Protein AF-A0A7Y6XSK3-F1 (afdb_monomer_lite)

Radius of gyration: 12.82 Å; chains: 1; bounding box: 29×22×33 Å

pLDDT: mean 95.96, std 4.63, range [61.78, 98.44]

Structure (mmCIF, N/CA/C/O backbone):
data_AF-A0A7Y6XSK3-F1
#
_entry.id   AF-A0A7Y6XSK3-F1
#
loop_
_atom_site.group_PDB
_atom_site.id
_atom_site.type_symbol
_atom_site.label_atom_id
_atom_site.label_alt_id
_atom_site.label_comp_id
_atom_site.label_asym_id
_atom_site.label_entity_id
_atom_site.label_seq_id
_atom_site.pdbx_PDB_ins_code
_atom_site.Cartn_x
_atom_site.Cartn_y
_atom_site.Cartn_z
_atom_site.occupancy
_atom_site.B_iso_or_equiv
_atom_site.auth_seq_id
_atom_site.auth_comp_id
_atom_site.auth_asym_id
_atom_site.auth_atom_id
_atom_site.pdbx_PDB_model_num
ATOM 1 N N . LYS A 1 1 ? 5.118 -3.700 -14.410 1.00 61.78 1 LYS A N 1
ATOM 2 C CA . LYS A 1 1 ? 6.392 -2.988 -14.621 1.00 61.78 1 LYS A CA 1
ATOM 3 C C . LYS A 1 1 ? 6.277 -1.567 -14.111 1.00 61.78 1 LYS A C 1
ATOM 5 O O . LYS A 1 1 ? 6.927 -1.264 -13.125 1.00 61.78 1 LYS A O 1
ATOM 10 N N . ASP A 1 2 ? 5.355 -0.779 -14.663 1.00 86.44 2 ASP A N 1
ATOM 11 C CA . ASP A 1 2 ? 5.355 0.664 -14.389 1.00 86.44 2 ASP A CA 1
ATOM 12 C C . ASP A 1 2 ? 4.556 1.062 -13.154 1.00 8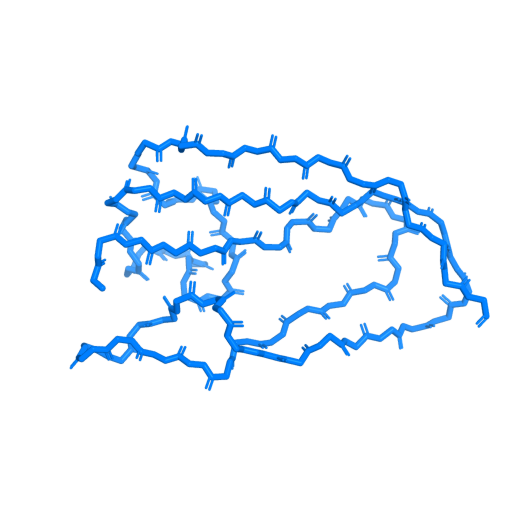6.44 2 ASP A C 1
ATOM 14 O O . ASP A 1 2 ? 4.831 2.099 -12.596 1.00 86.44 2 ASP A O 1
ATOM 18 N N . HIS A 1 3 ? 3.600 0.265 -12.676 1.00 95.25 3 HIS A N 1
ATOM 19 C CA . HIS A 1 3 ? 2.818 0.637 -11.492 1.00 95.25 3 HIS A CA 1
ATOM 20 C C . HIS A 1 3 ? 2.992 -0.356 -10.346 1.00 95.25 3 HIS A C 1
ATOM 22 O O . HIS A 1 3 ? 3.229 -1.554 -10.572 1.00 95.25 3 HIS A O 1
ATOM 28 N N . GLN A 1 4 ? 2.842 0.149 -9.124 1.00 97.94 4 GLN A N 1
ATOM 29 C CA . GLN A 1 4 ? 2.632 -0.648 -7.919 1.00 97.94 4 GLN A CA 1
ATOM 30 C C . GLN A 1 4 ? 1.646 0.065 -6.990 1.00 97.94 4 GLN A C 1
ATOM 32 O O . GLN A 1 4 ? 1.712 1.282 -6.811 1.00 97.94 4 GLN A O 1
ATOM 37 N N . VAL A 1 5 ? 0.733 -0.711 -6.412 1.00 98.31 5 VAL A N 1
ATOM 38 C CA . VAL A 1 5 ? -0.181 -0.272 -5.359 1.00 98.31 5 VAL A CA 1
ATOM 39 C C . VAL A 1 5 ? 0.446 -0.595 -4.007 1.00 98.31 5 VAL A C 1
ATOM 41 O O . VAL A 1 5 ? 0.830 -1.735 -3.767 1.00 98.31 5 VAL A O 1
ATOM 44 N N . PHE A 1 6 ? 0.526 0.390 -3.121 1.00 98.31 6 PHE A N 1
ATOM 45 C CA . PHE A 1 6 ? 1.042 0.273 -1.763 1.00 98.31 6 PHE A CA 1
ATOM 46 C C . PHE A 1 6 ? -0.091 0.404 -0.746 1.00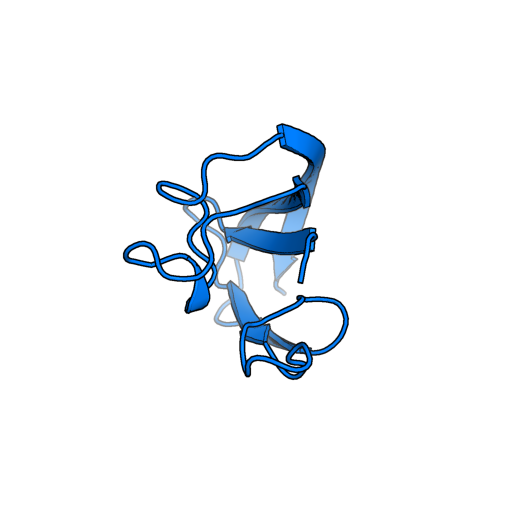 98.31 6 PHE A C 1
ATOM 48 O O . PHE A 1 6 ? -1.066 1.126 -0.966 1.00 98.31 6 PHE A O 1
ATOM 55 N N . PHE A 1 7 ? 0.064 -0.285 0.383 1.00 98.12 7 PHE A N 1
ATOM 56 C CA . PHE A 1 7 ? -0.906 -0.335 1.476 1.00 98.12 7 PHE A CA 1
ATOM 57 C C . PHE A 1 7 ? -0.226 0.139 2.764 1.00 98.12 7 PHE A C 1
ATOM 59 O O . PHE A 1 7 ? 0.257 -0.664 3.562 1.00 98.12 7 PHE A O 1
ATOM 66 N N . GLU A 1 8 ? -0.149 1.455 2.946 1.00 96.62 8 GLU A N 1
ATOM 67 C CA . GLU A 1 8 ? 0.530 2.074 4.084 1.00 96.62 8 GLU A CA 1
ATOM 68 C C . GLU A 1 8 ? -0.378 2.089 5.317 1.00 96.62 8 GLU A C 1
ATOM 70 O O . GLU A 1 8 ? -1.443 2.716 5.342 1.00 96.62 8 GLU A O 1
ATOM 75 N N . VAL A 1 9 ? 0.061 1.403 6.366 1.00 95.06 9 VAL A N 1
ATOM 76 C CA . VAL A 1 9 ? -0.673 1.275 7.625 1.00 95.06 9 VAL A CA 1
ATOM 77 C C . VAL A 1 9 ? -0.186 2.341 8.601 1.00 95.06 9 VAL A C 1
ATOM 79 O O . VAL A 1 9 ? 0.975 2.336 9.008 1.00 95.06 9 VAL A O 1
ATOM 82 N N . ALA A 1 10 ? -1.068 3.262 8.991 1.00 86.06 10 ALA A N 1
ATOM 83 C CA . ALA A 1 10 ? -0.752 4.245 10.021 1.00 86.06 10 ALA A CA 1
ATOM 84 C C . ALA A 1 10 ? -0.723 3.602 11.418 1.00 86.06 10 ALA A C 1
ATOM 86 O O . ALA A 1 10 ? -1.310 2.542 11.658 1.00 86.06 10 ALA A O 1
ATOM 87 N N . SER A 1 11 ? -0.074 4.278 12.369 1.00 81.88 11 SER A N 1
ATOM 88 C CA . SER A 1 11 ? -0.018 3.823 13.758 1.00 81.88 11 SER A CA 1
ATOM 89 C C . SER A 1 11 ? -1.421 3.576 14.332 1.00 81.88 11 SER A C 1
ATOM 91 O O . SER A 1 11 ? -2.338 4.380 14.166 1.00 81.88 11 SER A O 1
ATOM 93 N N . GLY A 1 12 ? -1.579 2.443 15.023 1.00 87.69 12 GLY A N 1
ATOM 94 C CA . GLY A 1 12 ? -2.824 2.069 15.700 1.00 87.69 12 GLY A CA 1
ATOM 95 C C . GLY A 1 12 ? -3.764 1.148 14.918 1.00 87.69 12 GLY A C 1
ATOM 96 O O . GLY A 1 12 ? -4.779 0.753 15.484 1.00 87.69 12 GLY A O 1
ATOM 97 N N . LEU A 1 13 ? -3.445 0.765 13.674 1.00 96.88 13 LEU A N 1
ATOM 98 C CA . LEU A 1 13 ? -4.193 -0.255 12.930 1.00 96.88 13 LEU A CA 1
ATOM 99 C C . LEU A 1 13 ? -3.429 -1.590 12.917 1.00 96.88 13 LEU A C 1
ATOM 101 O O . LEU A 1 13 ? -2.324 -1.670 12.386 1.00 96.88 13 LEU A O 1
ATOM 105 N N . ASN A 1 14 ? -4.030 -2.652 13.459 1.00 96.56 14 ASN A N 1
ATOM 106 C CA . ASN A 1 14 ? -3.446 -3.998 13.452 1.00 96.56 14 ASN A CA 1
ATOM 107 C C . ASN A 1 14 ? -3.743 -4.707 12.123 1.00 96.56 14 ASN A C 1
ATOM 109 O O . ASN A 1 14 ? -4.504 -5.672 12.075 1.00 96.56 14 ASN A O 1
ATOM 113 N N . PHE A 1 15 ? -3.178 -4.200 11.032 1.00 97.06 15 PHE A N 1
ATOM 114 C CA . PHE A 1 15 ? -3.400 -4.693 9.674 1.00 97.06 15 PHE A CA 1
ATOM 115 C C . PHE A 1 15 ? -2.066 -4.928 8.969 1.00 97.06 15 PHE A C 1
ATOM 117 O O . PHE A 1 15 ? -1.117 -4.169 9.155 1.00 97.06 15 PHE A O 1
ATOM 124 N N . SER A 1 16 ? -2.005 -5.945 8.119 1.00 96.25 16 SER A N 1
ATOM 125 C CA . SER A 1 16 ? -0.919 -6.126 7.158 1.00 96.25 16 SER A CA 1
ATOM 126 C C . SER A 1 16 ? -1.458 -6.605 5.814 1.00 96.25 16 SER A C 1
ATOM 128 O O . SER A 1 16 ? -2.516 -7.233 5.737 1.00 96.25 16 SER A O 1
ATOM 130 N N . TYR A 1 17 ? -0.723 -6.306 4.746 1.00 97.75 17 TYR A N 1
ATOM 131 C CA . TYR A 1 17 ? -1.027 -6.759 3.395 1.00 97.75 17 TYR A CA 1
ATOM 132 C C . TYR A 1 17 ? 0.164 -7.527 2.828 1.00 97.75 17 TYR A C 1
ATOM 134 O O . TYR A 1 17 ? 1.311 -7.118 2.993 1.00 97.75 17 TYR A O 1
ATOM 142 N N . SER A 1 18 ? -0.116 -8.641 2.159 1.00 97.56 18 SER A N 1
ATOM 143 C CA . SER A 1 18 ? 0.872 -9.439 1.435 1.00 97.56 18 S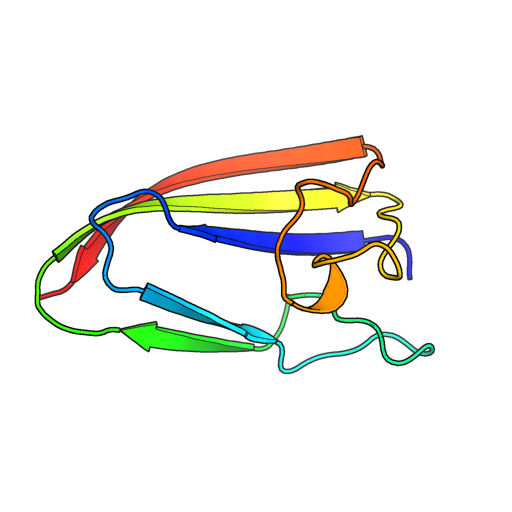ER A CA 1
ATOM 144 C C . SER A 1 18 ? 0.508 -9.489 -0.040 1.00 97.56 18 SER A C 1
ATOM 146 O O . SER A 1 18 ? -0.641 -9.760 -0.388 1.00 97.56 18 SER A O 1
ATOM 148 N N . TYR A 1 19 ? 1.487 -9.222 -0.898 1.00 98.00 19 TYR A N 1
ATOM 149 C CA . TYR A 1 19 ? 1.321 -9.259 -2.345 1.00 98.00 19 TYR A CA 1
ATOM 150 C C . TYR A 1 19 ? 1.189 -10.704 -2.831 1.00 98.00 19 TYR A C 1
ATOM 152 O O . TYR A 1 19 ? 1.898 -11.593 -2.361 1.00 98.00 19 TYR A O 1
ATOM 160 N N . GLY A 1 20 ? 0.257 -10.934 -3.751 1.00 97.88 20 GLY A N 1
ATOM 161 C CA . GLY A 1 20 ? -0.007 -12.229 -4.381 1.00 97.88 20 GLY A CA 1
ATOM 162 C C . GLY A 1 20 ? 0.137 -12.200 -5.901 1.00 97.88 20 GLY A C 1
ATOM 163 O O . GLY A 1 20 ? -0.153 -13.199 -6.557 1.00 97.88 20 GLY A O 1
ATOM 164 N N . ASP A 1 21 ? 0.553 -11.066 -6.459 1.00 97.81 21 ASP A N 1
ATOM 165 C CA . ASP A 1 21 ? 0.826 -10.871 -7.872 1.00 97.81 21 ASP A CA 1
ATOM 166 C C . ASP A 1 21 ? 2.192 -10.230 -8.106 1.00 97.81 21 ASP A C 1
ATOM 168 O O . ASP A 1 21 ? 2.697 -9.434 -7.314 1.00 97.81 21 ASP A O 1
ATOM 172 N N . GLU A 1 22 ? 2.771 -10.572 -9.249 1.00 97.25 22 GLU A N 1
ATOM 173 C CA . GLU A 1 22 ? 4.037 -10.040 -9.722 1.00 97.25 22 GLU A CA 1
ATOM 174 C C . GLU A 1 22 ? 3.905 -9.676 -11.202 1.00 97.25 22 GLU A C 1
ATOM 176 O O . GLU A 1 22 ? 3.104 -10.256 -11.943 1.00 97.25 22 GLU A O 1
ATOM 181 N N . ASP A 1 23 ? 4.690 -8.698 -11.649 1.00 95.44 23 ASP A N 1
ATOM 182 C CA . ASP A 1 23 ? 4.874 -8.454 -13.073 1.00 95.44 23 ASP A CA 1
ATOM 183 C C . ASP A 1 23 ? 5.867 -9.447 -13.695 1.00 95.44 23 ASP A C 1
ATOM 185 O O . ASP A 1 23 ? 6.403 -10.335 -13.037 1.00 95.44 23 ASP A O 1
ATOM 189 N N . GLY A 1 24 ? 6.115 -9.312 -15.000 1.00 95.25 24 GLY A N 1
ATOM 190 C CA . GLY A 1 24 ? 7.015 -10.214 -15.725 1.00 95.25 24 GLY A CA 1
ATOM 191 C C . GLY A 1 24 ? 8.471 -10.219 -15.236 1.00 95.25 24 GLY A C 1
ATOM 192 O O . GLY A 1 24 ? 9.223 -11.082 -15.680 1.00 95.25 24 GLY A O 1
ATOM 193 N N . ASP A 1 25 ? 8.863 -9.290 -14.355 1.00 93.19 25 ASP A N 1
ATOM 194 C CA . ASP A 1 25 ? 10.199 -9.234 -13.749 1.00 93.19 25 ASP A CA 1
ATOM 195 C C . ASP A 1 25 ? 10.214 -9.760 -12.299 1.00 93.19 25 ASP A C 1
ATOM 197 O O . ASP A 1 25 ? 11.242 -9.668 -11.631 1.00 93.19 25 ASP A O 1
ATOM 201 N N . GLY A 1 26 ? 9.098 -10.308 -11.803 1.00 95.00 26 GLY A N 1
ATOM 202 C CA . GLY A 1 26 ? 8.981 -10.823 -10.436 1.00 95.00 26 GLY A CA 1
ATOM 203 C C . GLY A 1 26 ? 8.787 -9.735 -9.376 1.00 95.00 26 GLY A C 1
ATOM 204 O O . GLY A 1 26 ? 9.009 -9.982 -8.194 1.00 95.00 26 GLY A O 1
ATOM 205 N N . ASN A 1 27 ? 8.416 -8.510 -9.773 1.00 96.06 27 ASN A N 1
ATOM 206 C CA . ASN A 1 27 ? 8.170 -7.429 -8.821 1.00 96.06 27 ASN A CA 1
ATOM 207 C C . ASN A 1 27 ? 6.676 -7.300 -8.498 1.00 96.06 27 ASN A C 1
ATOM 209 O O . ASN A 1 27 ? 5.862 -7.388 -9.422 1.00 96.06 27 ASN A O 1
ATOM 213 N N . PRO A 1 28 ? 6.298 -6.977 -7.249 1.00 97.38 28 PRO A N 1
ATOM 214 C CA . PRO A 1 28 ? 4.896 -6.863 -6.864 1.00 97.38 28 PRO A CA 1
ATOM 215 C C . PRO A 1 28 ? 4.108 -5.818 -7.659 1.00 97.38 28 PRO A C 1
ATOM 217 O O . PRO A 1 28 ? 4.653 -4.786 -8.076 1.00 97.38 28 PRO A O 1
ATOM 220 N N . ILE A 1 29 ? 2.806 -6.062 -7.838 1.00 97.44 29 ILE A N 1
ATOM 221 C CA . ILE A 1 29 ? 1.874 -5.103 -8.457 1.00 97.44 29 ILE A CA 1
ATOM 222 C C . ILE A 1 29 ? 0.875 -4.567 -7.426 1.00 97.44 29 ILE A C 1
ATOM 224 O O . ILE A 1 29 ? 0.656 -3.359 -7.386 1.00 97.44 29 ILE A O 1
ATOM 228 N N . GLY A 1 30 ? 0.302 -5.424 -6.577 1.00 97.06 30 GLY A N 1
ATOM 229 C CA . GLY A 1 30 ? -0.630 -5.022 -5.517 1.00 97.06 30 GLY A CA 1
ATOM 230 C C . GLY A 1 30 ? -2.102 -5.006 -5.924 1.00 97.06 30 GLY A C 1
ATOM 231 O O . GLY A 1 30 ? -2.907 -4.370 -5.247 1.00 97.06 30 GLY A O 1
ATOM 232 N N . ILE A 1 31 ? -2.474 -5.691 -7.012 1.00 96.00 31 ILE A N 1
ATOM 233 C CA . ILE A 1 31 ? -3.882 -5.885 -7.401 1.00 96.00 31 ILE A CA 1
ATOM 234 C C . ILE A 1 31 ? -4.448 -7.121 -6.693 1.00 96.00 31 ILE A C 1
ATOM 236 O O . ILE A 1 31 ? -5.593 -7.113 -6.237 1.00 96.00 31 ILE A O 1
ATOM 240 N N . VAL A 1 32 ? -3.643 -8.177 -6.574 1.00 97.75 32 VAL A N 1
ATOM 241 C CA . VAL A 1 32 ? -3.986 -9.411 -5.861 1.00 97.75 32 VAL A CA 1
ATOM 242 C C . VAL A 1 32 ? -3.099 -9.556 -4.633 1.00 97.75 32 VAL A C 1
ATOM 244 O O . VAL A 1 32 ? -1.882 -9.423 -4.707 1.00 97.75 32 VAL A O 1
ATOM 247 N N . GLY A 1 33 ? -3.702 -9.893 -3.498 1.00 97.25 33 GLY A N 1
ATOM 248 C CA . GLY A 1 33 ? -2.972 -10.120 -2.260 1.00 97.25 33 GLY A CA 1
ATOM 249 C C . GLY A 1 33 ? -3.879 -10.547 -1.118 1.00 97.25 33 GLY A C 1
ATOM 250 O O . GLY A 1 33 ? -5.091 -10.693 -1.290 1.00 97.25 33 GLY A O 1
ATOM 251 N N . SER A 1 34 ? -3.281 -10.765 0.049 1.00 98.00 34 SER A N 1
ATOM 252 C CA . SER A 1 34 ? -3.996 -11.144 1.269 1.00 98.00 34 SER A CA 1
ATOM 253 C C . SER A 1 34 ? -3.822 -10.084 2.345 1.00 98.00 34 SER A C 1
ATOM 255 O O . SER A 1 34 ? -2.698 -9.750 2.725 1.00 98.00 34 SER A O 1
ATOM 257 N N . ALA A 1 35 ? -4.948 -9.597 2.861 1.00 96.50 35 ALA A N 1
ATOM 258 C CA . ALA A 1 35 ? -5.008 -8.760 4.047 1.00 96.50 35 ALA A CA 1
ATOM 259 C C . ALA A 1 35 ? -5.128 -9.632 5.303 1.00 96.50 35 ALA A C 1
ATOM 261 O O . ALA A 1 35 ? -5.969 -10.528 5.356 1.00 96.50 35 ALA A O 1
ATOM 262 N N . THR A 1 36 ? -4.314 -9.354 6.318 1.00 97.56 36 THR A N 1
ATOM 263 C CA . THR A 1 36 ? -4.382 -10.010 7.630 1.00 97.56 36 THR A CA 1
ATOM 264 C C . THR A 1 36 ? -4.717 -8.979 8.696 1.00 97.56 36 THR A C 1
ATOM 266 O O . THR A 1 36 ? -4.075 -7.934 8.784 1.00 97.56 36 THR A O 1
ATOM 269 N N . THR A 1 37 ? -5.721 -9.279 9.516 1.00 97.50 37 THR A N 1
ATOM 270 C CA . THR A 1 37 ? -6.130 -8.460 10.662 1.00 97.50 37 THR A CA 1
ATOM 271 C C . THR A 1 37 ? -5.643 -9.089 11.964 1.00 97.50 37 THR A C 1
ATOM 273 O O . THR A 1 37 ? -5.700 -10.309 12.118 1.00 97.50 37 THR A O 1
ATOM 276 N N . GLY A 1 38 ? -5.181 -8.264 12.900 1.00 96.06 38 GLY A N 1
ATOM 277 C CA . GLY A 1 38 ? -4.876 -8.652 14.278 1.00 96.06 38 GLY A CA 1
ATOM 278 C C . GLY A 1 38 ? -6.014 -8.310 15.241 1.00 96.06 38 GLY A C 1
ATOM 279 O O . GLY A 1 38 ? -7.183 -8.335 14.862 1.00 96.06 38 GLY A O 1
ATOM 280 N N . ASP A 1 39 ? -5.660 -7.966 16.482 1.00 97.25 39 ASP A N 1
ATOM 281 C CA . ASP A 1 39 ? -6.621 -7.575 17.519 1.00 97.25 39 ASP A CA 1
ATOM 282 C C . ASP A 1 39 ? -7.447 -6.341 17.124 1.00 97.25 39 ASP A C 1
ATOM 284 O O . ASP A 1 39 ? -7.010 -5.501 16.320 1.00 97.25 39 ASP A O 1
ATOM 288 N N . ALA A 1 40 ? -8.613 -6.198 17.766 1.00 98.00 40 ALA A N 1
ATOM 289 C CA . ALA A 1 40 ? -9.498 -5.052 17.604 1.00 98.00 40 ALA A CA 1
ATOM 290 C C . ALA A 1 40 ? -8.725 -3.732 17.724 1.00 98.00 40 ALA A C 1
ATOM 292 O O . ALA A 1 40 ? -7.972 -3.495 18.672 1.00 98.00 40 ALA A O 1
ATOM 293 N N . SER A 1 41 ? -8.884 -2.880 16.719 1.00 97.62 41 SER A N 1
ATOM 294 C CA . SER A 1 41 ? -8.089 -1.665 16.568 1.00 97.62 41 SER A CA 1
ATOM 295 C C . SER A 1 41 ? -8.784 -0.670 15.647 1.00 97.62 41 SER A C 1
ATOM 297 O O . SER A 1 41 ? -9.755 -0.991 14.960 1.00 97.62 41 SER A O 1
ATOM 299 N N . THR A 1 42 ? -8.343 0.584 15.671 1.00 96.94 42 THR A N 1
ATOM 300 C CA . THR A 1 42 ? -8.860 1.635 14.791 1.00 96.94 42 THR A CA 1
ATOM 301 C C . THR A 1 42 ? -7.709 2.530 14.380 1.00 96.94 42 THR A C 1
ATOM 303 O O . THR A 1 42 ? -6.975 3.030 15.229 1.00 96.94 42 THR A O 1
ATOM 306 N N . GLY A 1 43 ? -7.568 2.745 13.079 1.00 96.38 43 GLY A N 1
ATOM 307 C CA . GLY A 1 43 ? -6.512 3.580 12.524 1.00 96.38 43 GLY A CA 1
ATOM 308 C C . GLY A 1 43 ? -6.777 3.928 11.066 1.00 96.38 43 GLY A C 1
ATOM 309 O O . GLY A 1 43 ? -7.911 3.839 10.596 1.00 96.38 43 GLY A O 1
ATOM 310 N N . SER A 1 44 ? -5.732 4.350 10.356 1.00 96.50 44 SER A N 1
ATOM 311 C CA . SER A 1 44 ? -5.820 4.741 8.947 1.00 96.50 44 SER A CA 1
ATOM 312 C C . SER A 1 44 ? -5.046 3.770 8.062 1.00 96.50 44 SER A C 1
ATOM 3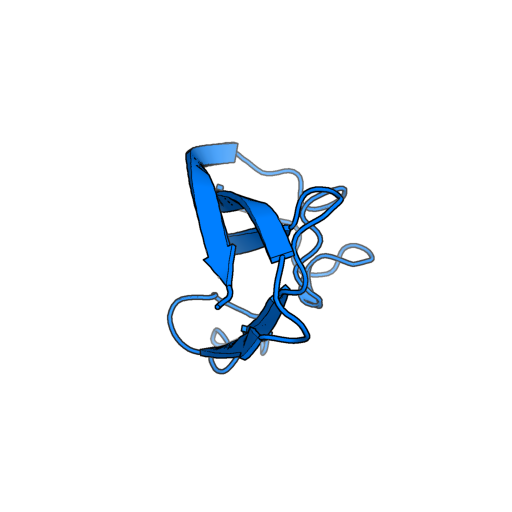14 O O . SER A 1 44 ? -3.921 3.399 8.387 1.00 96.50 44 SER A O 1
ATOM 316 N N . LEU A 1 45 ? -5.631 3.418 6.921 1.00 97.56 45 LEU A N 1
ATOM 317 C CA . LEU A 1 45 ? -4.968 2.722 5.822 1.00 97.56 45 LEU A CA 1
ATOM 318 C C . LEU A 1 45 ? -4.911 3.670 4.625 1.00 97.56 45 LEU A C 1
ATOM 320 O O . LEU A 1 45 ? -5.961 4.112 4.157 1.00 97.56 45 LEU A O 1
ATOM 324 N N . ALA A 1 46 ? -3.714 3.988 4.139 1.00 97.38 46 ALA A N 1
ATOM 325 C CA . ALA A 1 46 ? -3.543 4.706 2.883 1.00 97.38 46 ALA A CA 1
ATOM 326 C C . ALA A 1 46 ? -3.255 3.713 1.753 1.00 97.38 46 ALA A C 1
ATOM 328 O O . ALA A 1 46 ? -2.344 2.893 1.846 1.00 97.38 46 ALA A O 1
ATOM 329 N N . VAL A 1 47 ? -4.049 3.794 0.688 1.00 97.81 47 VAL A N 1
ATOM 330 C CA . VAL A 1 47 ? -3.827 3.055 -0.556 1.00 97.81 47 VAL A CA 1
ATOM 331 C C . VAL A 1 47 ? -3.233 4.025 -1.563 1.00 97.81 47 VAL A C 1
ATOM 333 O O . VAL A 1 47 ? -3.823 5.078 -1.831 1.00 97.81 47 VAL A O 1
ATOM 336 N N . VAL A 1 48 ? -2.059 3.683 -2.083 1.00 98.44 48 VAL A N 1
ATOM 337 C CA . VAL A 1 48 ? -1.248 4.575 -2.916 1.00 98.44 48 VAL A CA 1
ATOM 338 C C . VAL A 1 48 ? -0.903 3.872 -4.215 1.00 98.44 48 VAL A C 1
ATOM 340 O O . VAL A 1 48 ? -0.384 2.765 -4.182 1.00 98.44 48 VAL A O 1
ATOM 343 N N . LEU A 1 49 ? -1.177 4.498 -5.353 1.00 98.19 49 LEU A N 1
ATOM 344 C CA . LEU A 1 49 ? -0.703 4.037 -6.655 1.00 98.19 49 LEU A CA 1
ATOM 345 C C . LEU A 1 49 ? 0.476 4.913 -7.061 1.00 98.19 49 LEU A C 1
ATOM 347 O O . LEU A 1 49 ? 0.323 6.131 -7.147 1.00 98.19 49 LEU A O 1
ATOM 351 N N . ILE A 1 50 ? 1.624 4.293 -7.321 1.00 98.44 50 ILE A N 1
ATOM 352 C CA . ILE A 1 50 ? 2.796 4.990 -7.856 1.00 98.44 50 ILE A CA 1
ATOM 353 C C . ILE A 1 50 ? 3.072 4.484 -9.268 1.00 98.44 50 ILE A C 1
ATOM 355 O O . ILE A 1 50 ? 3.168 3.268 -9.476 1.00 98.44 50 ILE A O 1
ATOM 359 N N . HIS A 1 51 ? 3.216 5.420 -10.202 1.00 97.62 51 HIS A N 1
ATOM 360 C CA . HIS A 1 51 ? 3.725 5.214 -11.549 1.00 97.62 51 HIS A CA 1
ATOM 361 C C . HIS A 1 51 ? 5.254 5.378 -11.581 1.00 97.62 51 HIS A C 1
ATOM 363 O O . HIS A 1 51 ? 5.834 6.259 -10.954 1.00 97.62 51 HIS A O 1
ATOM 369 N N . GLU A 1 52 ? 5.909 4.471 -12.293 1.00 96.25 52 GLU A N 1
ATOM 370 C CA . GLU A 1 52 ? 7.348 4.231 -12.391 1.00 96.25 52 GLU A CA 1
ATOM 371 C C . GLU A 1 52 ? 8.107 4.165 -11.044 1.00 96.25 52 GLU A C 1
ATOM 373 O O . GLU A 1 52 ? 9.154 4.803 -10.895 1.00 96.25 52 GLU A O 1
ATOM 378 N N . PRO A 1 53 ? 7.659 3.372 -10.044 1.00 97.50 53 PRO A N 1
ATOM 379 C CA . PRO A 1 53 ? 8.432 3.193 -8.826 1.00 97.50 53 PRO A CA 1
ATOM 380 C C . PRO A 1 53 ? 9.706 2.382 -9.106 1.00 97.50 53 PRO A C 1
ATOM 382 O O . PRO A 1 53 ? 9.696 1.379 -9.825 1.00 97.50 53 PRO A O 1
ATOM 385 N N . ASN A 1 54 ? 10.808 2.734 -8.446 1.00 97.00 54 ASN A N 1
ATOM 386 C CA . ASN A 1 54 ? 11.980 1.878 -8.334 1.00 97.00 54 ASN A CA 1
ATOM 387 C C . ASN A 1 54 ? 11.682 0.695 -7.398 1.00 97.00 54 ASN A C 1
ATOM 389 O O . ASN A 1 54 ? 12.020 0.709 -6.215 1.00 97.00 54 ASN A O 1
ATOM 393 N N . LYS A 1 55 ? 11.090 -0.366 -7.953 1.00 95.38 55 LYS A N 1
ATOM 394 C CA . LYS A 1 55 ? 10.711 -1.586 -7.217 1.00 95.38 55 LYS A CA 1
ATOM 395 C C . LYS A 1 55 ? 11.884 -2.352 -6.594 1.00 95.38 55 LYS A C 1
ATOM 397 O O . LYS A 1 55 ? 11.678 -3.175 -5.708 1.00 95.38 55 LYS A O 1
ATOM 402 N N . SER A 1 56 ? 13.111 -2.067 -7.037 1.00 95.38 56 SER A N 1
ATOM 403 C CA . SER A 1 56 ? 14.342 -2.661 -6.502 1.00 95.38 56 SER A CA 1
ATOM 404 C C . SER A 1 56 ? 14.939 -1.886 -5.324 1.00 95.38 56 SER A C 1
ATOM 406 O O . SER A 1 56 ? 15.861 -2.377 -4.670 1.00 95.38 56 SER A O 1
ATOM 408 N N . ALA A 1 57 ? 14.446 -0.673 -5.048 1.00 97.56 57 ALA A N 1
ATOM 409 C CA . ALA A 1 57 ? 14.914 0.103 -3.913 1.00 97.56 57 ALA A CA 1
ATOM 410 C C . ALA A 1 57 ? 14.519 -0.566 -2.590 1.00 97.56 57 ALA A C 1
ATOM 412 O O . ALA A 1 57 ? 13.511 -1.270 -2.485 1.00 97.56 57 ALA A O 1
ATOM 413 N N . THR A 1 58 ? 15.332 -0.335 -1.560 1.00 98.00 58 THR A N 1
ATOM 414 C CA . THR A 1 58 ? 15.156 -0.935 -0.236 1.00 98.00 58 THR A CA 1
ATOM 415 C C . THR A 1 58 ? 13.736 -0.719 0.288 1.00 98.00 58 THR A C 1
ATOM 417 O O . THR A 1 58 ? 13.308 0.422 0.456 1.00 98.00 58 THR A O 1
ATOM 420 N N . GLY A 1 59 ? 13.036 -1.822 0.567 1.00 96.88 59 GLY A N 1
ATOM 421 C CA . GLY A 1 59 ? 11.686 -1.837 1.141 1.00 96.88 59 GLY A CA 1
ATOM 422 C C . GLY A 1 59 ? 10.539 -1.835 0.125 1.00 96.88 59 GLY A C 1
ATOM 423 O O . GLY A 1 59 ? 9.449 -2.296 0.460 1.00 96.88 59 GLY A O 1
ATOM 424 N N . VAL A 1 60 ? 10.771 -1.421 -1.125 1.00 97.06 60 VAL A N 1
ATOM 425 C CA . VAL A 1 60 ? 9.688 -1.181 -2.099 1.00 97.06 60 VAL A CA 1
ATOM 426 C C . VAL A 1 60 ? 8.974 -2.468 -2.505 1.00 97.06 60 VAL A C 1
ATOM 428 O O . VAL A 1 60 ? 7.744 -2.527 -2.502 1.00 97.06 60 VAL A O 1
ATOM 431 N N . SER A 1 61 ? 9.720 -3.544 -2.754 1.00 95.31 61 SER A N 1
ATOM 432 C CA . SER A 1 61 ? 9.138 -4.867 -3.019 1.00 95.31 61 SER A CA 1
ATOM 433 C C . SER A 1 61 ? 8.435 -5.486 -1.801 1.00 95.31 61 SER A C 1
ATOM 435 O O . SER A 1 61 ? 7.612 -6.382 -1.953 1.00 95.31 61 SER A O 1
ATOM 437 N N . SER A 1 62 ? 8.694 -4.989 -0.590 1.00 95.56 62 SER A N 1
ATOM 438 C CA . SER A 1 62 ? 7.959 -5.379 0.621 1.00 95.56 62 SER A CA 1
ATOM 439 C C . SER A 1 62 ? 6.735 -4.494 0.883 1.00 95.56 62 SER A C 1
ATOM 441 O O . SER A 1 62 ? 6.034 -4.703 1.870 1.00 95.56 62 SER A O 1
ATOM 443 N N . GLY A 1 63 ? 6.463 -3.515 0.014 1.00 96.38 63 GLY A N 1
ATOM 444 C CA . GLY A 1 63 ? 5.331 -2.602 0.132 1.00 96.38 63 GLY A CA 1
ATOM 445 C C . GLY A 1 63 ? 5.591 -1.318 0.915 1.00 96.38 63 GLY A C 1
ATOM 446 O O . GLY A 1 63 ? 4.621 -0.663 1.283 1.00 96.38 63 GLY A O 1
ATOM 447 N N . ASP A 1 64 ? 6.850 -0.941 1.145 1.00 96.50 64 ASP A N 1
ATOM 448 C CA . ASP A 1 64 ? 7.218 0.368 1.698 1.00 96.50 64 ASP A CA 1
ATOM 449 C C . ASP A 1 64 ? 7.556 1.357 0.561 1.00 96.50 64 ASP A C 1
ATOM 451 O O . ASP A 1 64 ? 8.596 1.204 -0.089 1.00 96.50 64 ASP A O 1
ATOM 455 N N . PRO A 1 65 ? 6.719 2.381 0.301 1.00 96.88 65 PRO A N 1
ATOM 456 C CA . PRO A 1 65 ? 6.942 3.317 -0.796 1.00 96.88 65 PRO A CA 1
ATOM 457 C C . PRO A 1 65 ? 8.013 4.381 -0.506 1.00 96.88 65 PRO A C 1
ATOM 459 O O . PRO A 1 65 ? 8.317 5.171 -1.398 1.00 96.88 65 PRO A O 1
ATOM 462 N N . THR A 1 66 ? 8.624 4.420 0.687 1.00 97.06 66 THR A N 1
ATOM 463 C CA . THR A 1 66 ? 9.550 5.496 1.106 1.00 97.06 66 THR A CA 1
ATOM 464 C C . THR A 1 66 ? 10.675 5.758 0.097 1.00 97.06 66 THR A C 1
ATOM 466 O O . THR A 1 66 ? 11.056 6.905 -0.128 1.00 97.06 66 THR A O 1
ATOM 469 N N . ASN A 1 67 ? 11.195 4.700 -0.535 1.00 97.56 67 ASN A N 1
ATOM 470 C CA . ASN A 1 67 ? 12.279 4.782 -1.521 1.00 97.56 67 ASN A CA 1
ATOM 471 C C . ASN A 1 67 ? 11.816 4.506 -2.961 1.00 97.56 67 ASN A C 1
ATOM 473 O O . ASN A 1 67 ? 12.655 4.317 -3.843 1.00 97.56 67 ASN A O 1
ATOM 477 N N . ALA A 1 68 ? 10.504 4.451 -3.205 1.00 97.06 68 ALA A N 1
ATOM 478 C CA . ALA A 1 68 ? 9.955 4.106 -4.511 1.00 97.06 68 ALA A CA 1
ATOM 479 C C . ALA A 1 68 ? 10.254 5.178 -5.566 1.00 97.06 68 ALA A C 1
ATOM 481 O O . ALA A 1 68 ? 10.507 4.837 -6.717 1.00 97.06 68 ALA A O 1
ATOM 482 N N . GLY A 1 69 ? 10.285 6.461 -5.194 1.00 97.12 69 GLY A N 1
ATOM 483 C CA . GLY A 1 69 ? 10.312 7.536 -6.189 1.00 97.12 69 GLY A CA 1
ATOM 484 C C . GLY A 1 69 ? 9.062 7.478 -7.074 1.00 97.12 69 GLY A C 1
ATOM 485 O O . GLY A 1 69 ? 7.998 7.110 -6.587 1.00 97.12 69 GLY A O 1
ATOM 486 N N . GLY A 1 70 ? 9.200 7.811 -8.358 1.00 96.25 70 GLY A N 1
ATOM 487 C CA . GLY A 1 70 ? 8.076 7.800 -9.297 1.00 96.25 70 GLY A CA 1
ATOM 488 C C . GLY A 1 70 ? 7.069 8.931 -9.068 1.00 96.25 70 GLY A C 1
ATOM 489 O O . GLY A 1 70 ? 7.306 9.857 -8.286 1.00 96.25 70 GLY A O 1
ATOM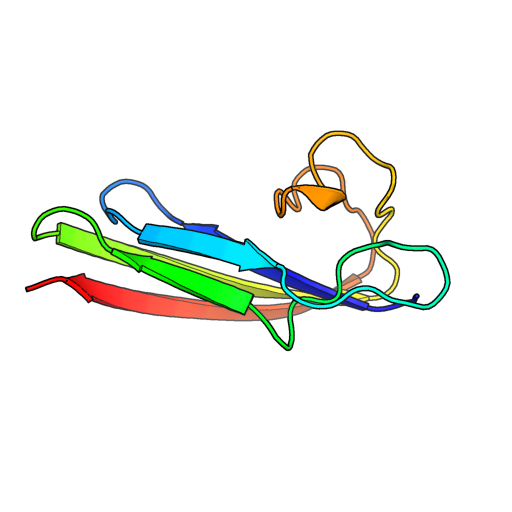 490 N N . GLU A 1 71 ? 5.954 8.861 -9.787 1.00 97.62 71 GLU A N 1
ATOM 491 C CA . GLU A 1 71 ? 4.812 9.766 -9.659 1.00 97.62 71 GLU A CA 1
ATOM 492 C C . GLU A 1 71 ? 3.722 9.110 -8.805 1.00 97.62 71 GLU A C 1
ATOM 494 O O . GLU A 1 71 ? 3.303 7.986 -9.067 1.00 97.62 71 GLU A O 1
ATOM 499 N N . GLU A 1 72 ? 3.255 9.805 -7.768 1.00 97.44 72 GLU A N 1
ATOM 500 C CA . GLU A 1 72 ? 2.067 9.384 -7.023 1.00 97.44 72 GLU A CA 1
ATOM 501 C C . GLU A 1 72 ? 0.811 9.774 -7.813 1.00 97.44 72 GLU A C 1
ATOM 503 O O . GLU A 1 72 ? 0.365 10.920 -7.756 1.00 97.44 72 GLU A O 1
ATOM 508 N N . ASP A 1 73 ? 0.229 8.813 -8.527 1.00 97.62 73 ASP A N 1
ATOM 509 C CA . ASP A 1 73 ? -0.997 9.021 -9.306 1.00 97.62 73 ASP A CA 1
ATOM 510 C C . ASP A 1 73 ? -2.230 9.140 -8.406 1.00 97.62 73 ASP A C 1
ATOM 512 O O . ASP A 1 73 ? -3.178 9.878 -8.692 1.00 97.62 73 ASP A O 1
ATOM 516 N N . VAL A 1 74 ? -2.256 8.349 -7.328 1.00 97.00 74 VAL A N 1
ATOM 517 C CA . VAL A 1 74 ? -3.398 8.240 -6.418 1.00 97.00 74 VAL A CA 1
ATOM 518 C C . VAL A 1 74 ? -2.910 8.036 -4.994 1.00 97.00 74 VAL A C 1
ATOM 520 O O . VAL A 1 74 ? -2.100 7.153 -4.730 1.00 97.00 74 VAL A O 1
ATOM 523 N N . ARG A 1 75 ? -3.520 8.766 -4.057 1.00 97.50 75 ARG A N 1
ATOM 524 C CA . ARG A 1 75 ? -3.464 8.488 -2.621 1.00 97.50 75 ARG A CA 1
ATOM 525 C C . ARG A 1 75 ? -4.839 8.668 -2.008 1.00 97.50 75 ARG A C 1
ATOM 527 O O . ARG A 1 75 ? -5.433 9.743 -2.089 1.00 97.50 75 ARG A O 1
ATOM 534 N N . VAL A 1 76 ? -5.335 7.619 -1.362 1.00 97.94 76 VAL A N 1
ATOM 535 C CA . VAL A 1 76 ? -6.614 7.651 -0.647 1.00 97.94 76 VAL A CA 1
ATOM 536 C C . VAL A 1 76 ? -6.433 7.049 0.735 1.00 97.94 76 VAL A C 1
ATOM 538 O O . VAL A 1 76 ? -5.937 5.934 0.868 1.00 97.94 76 VAL A O 1
ATOM 541 N N . SER A 1 77 ? -6.868 7.781 1.757 1.00 96.94 77 SER A N 1
ATOM 542 C CA . SER A 1 77 ? -6.827 7.331 3.147 1.00 96.94 77 SER A CA 1
ATOM 543 C C . SER A 1 77 ? -8.214 6.922 3.625 1.00 96.94 77 SER A C 1
ATOM 545 O O . SER A 1 77 ? -9.180 7.671 3.475 1.00 96.94 77 SER A O 1
ATOM 547 N N . PHE A 1 78 ? -8.292 5.755 4.252 1.00 96.75 78 PHE A N 1
ATOM 548 C CA . PHE A 1 78 ? -9.503 5.214 4.852 1.00 96.75 78 PHE A CA 1
ATOM 549 C C . PHE A 1 78 ? -9.325 5.094 6.359 1.00 96.75 78 PHE A C 1
ATOM 551 O O . PHE A 1 78 ? -8.341 4.522 6.826 1.00 96.75 78 PHE A O 1
ATOM 558 N N . THR A 1 79 ? -10.312 5.558 7.123 1.00 96.56 79 THR A N 1
ATOM 559 C CA . THR A 1 79 ? -10.432 5.177 8.533 1.00 96.56 79 THR A CA 1
ATOM 560 C C . THR A 1 79 ? -10.964 3.750 8.601 1.00 96.56 79 THR A C 1
ATOM 562 O O . THR A 1 79 ? -12.062 3.475 8.117 1.00 96.56 79 THR A O 1
ATOM 565 N N . VAL A 1 80 ? -10.196 2.846 9.204 1.00 96.62 80 VAL A N 1
ATOM 566 C CA . VAL A 1 80 ? -10.507 1.416 9.308 1.00 96.62 80 VAL A CA 1
ATOM 567 C C . VAL A 1 80 ? -10.670 1.035 10.775 1.00 96.62 80 VAL A C 1
ATOM 569 O O . VAL A 1 80 ? -9.909 1.486 11.632 1.00 96.62 80 VAL A O 1
ATOM 572 N N . SER A 1 81 ? -11.657 0.185 11.057 1.00 96.62 81 SER A N 1
ATOM 573 C CA . SER A 1 81 ? -11.885 -0.431 12.364 1.00 96.62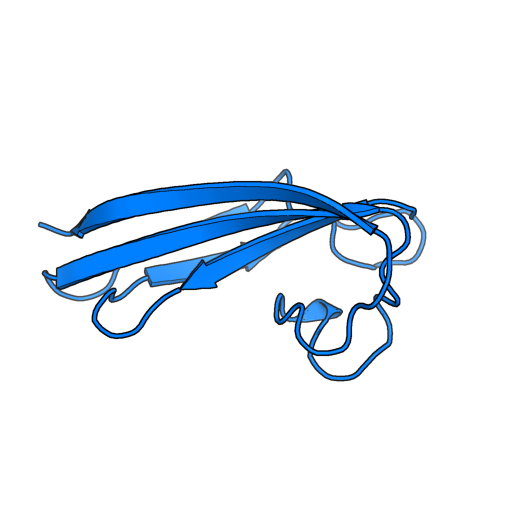 81 SER A CA 1
ATOM 574 C C . SER A 1 81 ? -11.906 -1.951 12.206 1.00 96.62 81 SER A C 1
ATOM 576 O O . SER A 1 81 ? -12.614 -2.469 11.344 1.00 96.62 81 SER A O 1
ATOM 578 N N . ILE A 1 82 ? -11.115 -2.644 13.024 1.00 97.31 82 ILE A N 1
ATOM 579 C CA . ILE A 1 82 ? -11.106 -4.106 13.171 1.00 97.31 82 ILE A CA 1
ATOM 580 C C . ILE A 1 82 ? -11.880 -4.429 14.453 1.00 97.31 82 ILE A C 1
ATOM 582 O O . ILE A 1 82 ? -11.637 -3.785 15.479 1.00 97.31 82 ILE A O 1
ATOM 586 N N . GLN A 1 83 ? -12.809 -5.386 14.384 1.00 93.88 83 GLN A N 1
ATOM 587 C CA . GLN A 1 83 ? -13.750 -5.740 15.455 1.00 93.88 83 GLN A CA 1
ATOM 588 C C . GLN A 1 83 ? -13.752 -7.240 15.724 1.00 93.88 83 GLN A C 1
ATOM 590 O O . GLN A 1 83 ? -13.650 -8.003 14.736 1.00 93.88 83 GLN A O 1
#

Foldseek 3Di:
DFKAKAKDWDPWFQKDKDAPDDDPVRAGRHPDTDMDGDDWTKGKIKIWMFTRFPSVPPCNSVRDRPRGDGDTPDIDMDTDTDD

Secondary structure (DSSP, 8-state):
--EEEEEEEPTT--EEEEE--B-TTS-B-SSSEEEEE-SSEEEEEEEEEEES--TTSTTGGGT-GGGT-SEEEEEEEEEEEE-

Sequence (83 aa):
KDHQVFFEVASGLNFSYSYGDEDGDGNPIGIVGSATTGDASTGSLAVVLIHEPNKSATGVSSGDPTNAGGEEDVRVSFTVSIQ